Protein AF-M4C3Q4-F1 (afdb_monomer_lite)

Sequence (155 aa):
MSKTPAASTRSSSRTVRERQLVLIDDPRQYLKSVDAHELQVDDDWEERLNLQVKIMNVVGTVDLKTPLDLKVIALHARNAEYNPKRFSAVIMRLRDPKTTALIFGSGKKLNFPAKFTEFKVRNVMGTCDVRFPIRLEGLLNDHARFSSVRSCVAS

pLDDT: mean 73.35, std 21.19, range [35.56, 95.69]

InterPro domains:
  IPR000814 TATA-box binding protein [PF00352] (53-108)
  IPR000814 TATA-box binding protein [PR00686] (55-70)
  IPR000814 TATA-box binding protein [PR00686] (79-98)
  IPR000814 TATA-box binding protein [PR00686] (98-116)
  IPR000814 TATA-box binding protein [PTHR10126] (44-108)
  IPR012295 TBP domain superfamily [G3DSA:3.30.310.10] (38-114)
  IPR012295 TBP domain superfamily [G3DSA:3.30.310.10] (115-153)

Structure (mmCIF, N/CA/C/O backbone):
data_AF-M4C3Q4-F1
#
_entry.id   AF-M4C3Q4-F1
#
loop_
_atom_site.group_PDB
_atom_site.id
_atom_site.type_symbol
_atom_site.label_atom_id
_atom_site.label_alt_id
_atom_site.label_comp_id
_atom_site.label_asym_id
_atom_site.label_entity_id
_atom_site.label_seq_id
_atom_site.pdbx_PDB_ins_code
_atom_site.Cartn_x
_atom_site.Cartn_y
_atom_site.Cartn_z
_atom_site.occupancy
_atom_site.B_iso_or_equiv
_atom_site.auth_seq_id
_atom_site.auth_comp_id
_atom_site.auth_asym_id
_atom_site.auth_atom_id
_atom_site.pdbx_PDB_model_num
ATOM 1 N N . MET A 1 1 ? -17.139 2.005 -54.953 1.00 37.81 1 MET A N 1
ATOM 2 C CA . MET A 1 1 ? -15.783 1.419 -54.849 1.00 37.81 1 MET A CA 1
ATOM 3 C C . MET A 1 1 ? -14.787 2.570 -54.983 1.00 37.81 1 MET A C 1
ATOM 5 O O . MET A 1 1 ? -14.529 3.012 -56.085 1.00 37.81 1 MET A O 1
ATOM 9 N N . SER A 1 2 ? -14.582 3.357 -53.925 1.00 40.22 2 SER A N 1
ATOM 10 C CA . SER A 1 2 ? -13.561 3.194 -52.870 1.00 40.22 2 SER A CA 1
ATOM 11 C C . SER A 1 2 ? -12.132 3.485 -53.347 1.00 40.22 2 SER A C 1
ATOM 13 O O . SER A 1 2 ? -11.533 2.636 -54.005 1.00 40.22 2 SER A O 1
ATOM 15 N N . LYS A 1 3 ? -11.575 4.625 -52.916 1.00 35.56 3 LYS A N 1
ATOM 16 C CA . LYS A 1 3 ? -10.356 4.696 -52.084 1.00 35.56 3 LYS A CA 1
ATOM 17 C C . LYS A 1 3 ? -10.052 6.151 -51.691 1.00 35.56 3 LYS A C 1
ATOM 19 O O . LYS A 1 3 ? -9.754 6.991 -52.529 1.00 35.56 3 LYS A O 1
ATOM 24 N N . THR A 1 4 ? -10.158 6.410 -50.394 1.00 40.69 4 THR A N 1
ATOM 25 C CA . THR A 1 4 ? -9.640 7.573 -49.661 1.00 40.69 4 THR A CA 1
ATOM 26 C C . THR A 1 4 ? -8.105 7.509 -49.635 1.00 40.69 4 THR A C 1
ATOM 28 O O . THR A 1 4 ? -7.586 6.399 -49.475 1.00 40.69 4 THR A O 1
ATOM 31 N N . PRO A 1 5 ? -7.344 8.614 -49.750 1.00 38.78 5 PRO A N 1
ATOM 32 C CA . PRO A 1 5 ? -5.912 8.560 -49.497 1.00 38.78 5 PRO A CA 1
ATOM 33 C C . PRO A 1 5 ? -5.659 8.531 -47.985 1.00 38.78 5 PRO A C 1
ATOM 35 O O . PRO A 1 5 ? -6.266 9.277 -47.216 1.00 38.78 5 PRO A O 1
ATOM 38 N N . ALA A 1 6 ? -4.796 7.606 -47.574 1.00 36.75 6 ALA A N 1
ATOM 39 C CA . ALA A 1 6 ? -4.370 7.407 -46.199 1.00 36.75 6 ALA A CA 1
ATOM 40 C C . ALA A 1 6 ? -3.569 8.617 -45.693 1.00 36.75 6 ALA A C 1
ATOM 42 O O . ALA A 1 6 ? -2.706 9.142 -46.397 1.00 36.75 6 ALA A O 1
ATOM 43 N N . ALA A 1 7 ? -3.850 9.037 -44.461 1.00 37.28 7 ALA A N 1
ATOM 44 C CA . ALA A 1 7 ? -3.036 9.993 -43.728 1.00 37.28 7 ALA A CA 1
ATOM 45 C C . ALA A 1 7 ? -1.637 9.397 -43.500 1.00 37.28 7 ALA A C 1
ATOM 47 O O . ALA A 1 7 ? -1.513 8.336 -42.891 1.00 37.28 7 ALA A O 1
ATOM 48 N N . SER A 1 8 ? -0.590 10.062 -43.995 1.00 36.94 8 SER A N 1
ATOM 49 C CA . SER A 1 8 ? 0.788 9.710 -43.657 1.00 36.94 8 SER A CA 1
ATOM 50 C C . SER A 1 8 ? 1.077 10.187 -42.234 1.00 36.94 8 SER A C 1
ATOM 52 O O . SER A 1 8 ? 1.196 11.392 -41.992 1.00 36.94 8 SER A O 1
ATOM 54 N N . THR A 1 9 ? 1.174 9.258 -41.288 1.00 40.78 9 THR A N 1
ATOM 55 C CA . THR A 1 9 ? 1.712 9.530 -39.954 1.00 40.78 9 THR A CA 1
ATOM 56 C C . THR A 1 9 ? 3.147 10.024 -40.122 1.00 40.78 9 THR A C 1
ATOM 58 O O . THR A 1 9 ? 4.008 9.326 -40.652 1.00 40.78 9 THR A O 1
ATOM 61 N N . ARG A 1 10 ? 3.379 11.286 -39.767 1.00 41.62 10 ARG A N 1
ATOM 62 C CA . ARG A 1 10 ? 4.655 11.979 -39.938 1.00 41.62 10 ARG A CA 1
ATOM 63 C C . ARG A 1 10 ? 5.589 11.524 -38.808 1.00 41.62 10 ARG A C 1
ATOM 65 O O . ARG A 1 10 ? 5.543 12.108 -37.731 1.00 41.62 10 ARG A O 1
ATOM 72 N N . SER A 1 11 ? 6.372 10.462 -39.034 1.00 46.84 11 SER A N 1
ATOM 73 C CA . SER A 1 11 ? 7.506 10.109 -38.163 1.00 46.84 11 SER A CA 1
ATOM 74 C C . SER A 1 11 ? 8.436 11.320 -38.114 1.00 46.84 11 SER A C 1
ATOM 76 O O . SER A 1 11 ? 8.867 11.830 -39.152 1.00 46.84 11 SER A O 1
ATOM 78 N N . SER A 1 12 ? 8.615 11.890 -36.925 1.00 50.34 12 SER A N 1
ATOM 79 C CA . SER A 1 12 ? 9.221 13.209 -36.755 1.00 50.34 12 SER A CA 1
ATOM 80 C C . SER A 1 12 ? 10.738 13.119 -36.596 1.00 50.34 12 SER A C 1
ATOM 82 O O . SER A 1 12 ? 11.267 13.759 -35.697 1.00 50.34 12 SER A O 1
ATOM 84 N N . SER A 1 13 ? 11.410 12.386 -37.493 1.00 48.84 13 SER A N 1
ATOM 85 C CA . SER A 1 13 ? 12.853 12.112 -37.468 1.00 48.84 13 SER A CA 1
ATOM 86 C C . SER A 1 13 ? 13.689 13.355 -37.146 1.00 48.84 13 SER A C 1
ATOM 88 O O . SER A 1 13 ? 13.701 14.328 -37.913 1.00 48.84 13 SER A O 1
ATOM 90 N N . ARG A 1 14 ? 14.426 13.328 -36.035 1.00 52.81 14 ARG A N 1
ATOM 91 C CA . ARG A 1 14 ? 15.347 14.404 -35.650 1.00 52.81 14 ARG A CA 1
ATOM 92 C C . ARG A 1 14 ? 16.788 14.073 -36.043 1.00 52.81 14 ARG A C 1
ATOM 94 O O . ARG A 1 14 ? 17.410 13.170 -35.494 1.00 52.81 14 ARG A O 1
ATOM 101 N N . THR A 1 15 ? 17.367 14.870 -36.939 1.00 44.75 15 THR A N 1
ATOM 102 C CA . THR A 1 15 ? 18.782 14.751 -37.325 1.00 44.75 15 THR A CA 1
ATOM 103 C C . THR A 1 15 ? 19.681 15.293 -36.212 1.00 44.75 15 THR A C 1
ATOM 105 O O . THR A 1 15 ? 19.606 16.476 -35.862 1.00 44.75 15 THR A O 1
ATOM 108 N N . VAL A 1 16 ? 20.547 14.450 -35.650 1.00 48.94 16 VAL A N 1
ATOM 109 C CA . VAL A 1 16 ? 21.549 14.856 -34.653 1.00 48.94 16 VAL A CA 1
ATOM 110 C C . VAL A 1 16 ? 22.941 14.701 -35.257 1.00 48.94 16 VAL A C 1
ATOM 112 O O . VAL A 1 16 ? 23.260 13.686 -35.869 1.00 48.94 16 VAL A O 1
ATOM 115 N N . ARG A 1 17 ? 23.779 15.730 -35.098 1.00 42.81 17 ARG A N 1
ATOM 116 C CA . ARG A 1 17 ? 25.180 15.707 -35.532 1.00 42.81 17 ARG A CA 1
ATOM 117 C C . ARG A 1 17 ? 26.050 15.201 -34.386 1.00 42.81 17 ARG A C 1
ATOM 119 O O . ARG A 1 17 ? 26.294 15.949 -33.440 1.00 42.81 17 ARG A O 1
ATOM 126 N N . GLU A 1 18 ? 26.514 13.959 -34.462 1.00 43.97 18 GLU A N 1
ATOM 127 C CA . GLU A 1 18 ? 27.510 13.432 -33.527 1.00 43.97 18 GLU A CA 1
ATOM 128 C C . GLU A 1 18 ? 28.921 13.857 -33.966 1.00 43.97 18 GLU A C 1
ATOM 130 O O . GLU A 1 18 ? 29.259 13.821 -35.150 1.00 43.97 18 GLU A O 1
ATOM 135 N N . ARG A 1 19 ? 29.753 14.307 -33.019 1.00 45.09 19 ARG A N 1
ATOM 136 C CA . ARG A 1 19 ? 31.177 14.584 -33.259 1.00 45.09 19 ARG A CA 1
ATOM 137 C C . ARG A 1 19 ? 31.991 13.452 -32.651 1.00 45.09 19 ARG A C 1
ATOM 139 O O . ARG A 1 19 ? 32.119 13.385 -31.432 1.00 45.09 19 ARG A O 1
ATOM 146 N N . GLN A 1 20 ? 32.560 12.591 -33.486 1.00 40.91 20 GLN A N 1
ATOM 147 C CA . GLN A 1 20 ? 33.468 11.547 -33.022 1.00 40.91 20 GLN A CA 1
ATOM 148 C C . GLN A 1 20 ? 34.804 12.174 -32.588 1.00 40.91 20 GLN A C 1
ATOM 150 O O . GLN A 1 20 ? 35.462 12.861 -33.371 1.00 40.91 20 GLN A O 1
ATOM 155 N N . LEU A 1 21 ? 35.205 11.960 -31.331 1.00 40.22 21 LEU A N 1
ATOM 156 C CA . LEU A 1 21 ? 36.531 12.336 -30.836 1.00 40.22 21 LEU A CA 1
ATOM 157 C C . LEU A 1 21 ? 37.560 11.339 -31.380 1.00 40.22 21 LEU A C 1
ATOM 159 O O . LEU A 1 21 ? 37.547 10.165 -31.018 1.00 40.22 21 LEU A O 1
ATOM 163 N N . VAL A 1 22 ? 38.447 11.810 -32.254 1.00 44.69 22 VAL A N 1
ATOM 164 C CA . VAL A 1 22 ? 39.623 11.054 -32.697 1.00 44.69 22 VAL A CA 1
ATOM 165 C C . VAL A 1 22 ? 40.751 11.342 -31.708 1.00 44.69 22 VAL A C 1
ATOM 167 O O . VAL A 1 22 ? 41.015 12.507 -31.410 1.00 44.69 22 VAL A O 1
ATOM 170 N N . LEU A 1 23 ? 41.405 10.304 -31.180 1.00 44.81 23 LEU A N 1
ATOM 171 C CA . LEU A 1 23 ? 42.650 10.482 -30.432 1.00 44.81 23 LEU A CA 1
ATOM 172 C C . LEU A 1 23 ? 43.717 10.988 -31.410 1.00 44.81 23 LEU A C 1
ATOM 174 O O . LEU A 1 23 ? 44.054 10.312 -32.379 1.00 44.81 23 LEU A O 1
ATOM 178 N N . ILE A 1 24 ? 44.172 12.221 -31.193 1.00 48.62 24 ILE A N 1
ATOM 179 C CA . ILE A 1 24 ? 45.194 12.870 -32.012 1.00 48.62 24 ILE A CA 1
ATOM 180 C C . ILE A 1 24 ? 46.546 12.550 -31.377 1.00 48.62 24 ILE A C 1
ATOM 182 O O . ILE A 1 24 ? 46.882 13.118 -30.341 1.00 48.62 24 ILE A O 1
ATOM 186 N N . ASP A 1 25 ? 47.317 11.665 -32.006 1.00 48.34 25 ASP A N 1
ATOM 187 C CA . ASP A 1 25 ? 48.646 11.268 -31.517 1.00 48.34 25 ASP A CA 1
ATOM 188 C C . ASP A 1 25 ? 49.735 12.344 -31.735 1.00 48.34 25 ASP A C 1
ATOM 190 O O . ASP A 1 25 ? 50.868 12.156 -31.299 1.00 48.34 25 ASP A O 1
ATOM 194 N N . ASP A 1 26 ? 49.424 13.495 -32.356 1.00 52.09 26 ASP A N 1
ATOM 195 C CA . ASP A 1 26 ? 50.406 14.569 -32.575 1.00 52.09 26 ASP A CA 1
ATOM 196 C C . ASP A 1 26 ? 49.783 15.996 -32.602 1.00 52.09 26 ASP A C 1
ATOM 198 O O . ASP A 1 26 ? 48.979 16.314 -33.486 1.00 52.09 26 ASP A O 1
ATOM 202 N N . PRO A 1 27 ? 50.147 16.917 -31.681 1.00 45.84 27 PRO A N 1
ATOM 203 C CA . PRO A 1 27 ? 49.453 18.199 -31.469 1.00 45.84 27 PRO A CA 1
ATOM 204 C C . PRO A 1 27 ? 49.722 19.296 -32.522 1.00 45.84 27 PRO A C 1
ATOM 206 O O . PRO A 1 27 ? 49.360 20.454 -32.307 1.00 45.84 27 PRO A O 1
ATOM 209 N N . ARG A 1 28 ? 50.360 18.983 -33.660 1.00 43.88 28 ARG A N 1
ATOM 210 C CA . ARG A 1 28 ? 50.717 19.968 -34.709 1.00 43.88 28 ARG A CA 1
ATOM 211 C C . ARG A 1 28 ? 49.898 19.888 -36.001 1.00 43.88 28 ARG A C 1
ATOM 213 O O . ARG A 1 28 ? 50.103 20.721 -36.880 1.00 43.88 28 ARG A O 1
ATOM 220 N N . GLN A 1 29 ? 48.944 18.965 -36.127 1.00 46.22 29 GLN A N 1
ATOM 221 C CA . GLN A 1 29 ? 48.017 18.945 -37.266 1.00 46.22 29 GLN A CA 1
ATOM 222 C C . GLN A 1 29 ? 46.712 19.669 -36.916 1.00 46.22 29 GLN A C 1
ATOM 224 O O . GLN A 1 29 ? 45.770 19.096 -36.376 1.00 46.22 29 GLN A O 1
ATOM 229 N N . TYR A 1 30 ? 46.670 20.965 -37.225 1.00 43.03 30 TYR A N 1
ATOM 230 C CA . TYR A 1 30 ? 45.453 21.768 -37.148 1.00 43.03 30 TYR A CA 1
ATOM 231 C C . TYR A 1 30 ? 44.410 21.283 -38.170 1.00 43.03 30 TYR A C 1
ATOM 233 O O . TYR A 1 30 ? 44.686 21.233 -39.365 1.00 43.03 30 TYR A O 1
ATOM 241 N N . LEU A 1 31 ? 43.220 20.953 -37.654 1.00 42.28 31 LEU A N 1
ATOM 242 C CA . LEU A 1 31 ? 41.925 20.777 -38.326 1.00 42.28 31 LEU A CA 1
ATOM 243 C C . LEU A 1 31 ? 41.945 20.094 -39.709 1.00 42.28 31 LEU A C 1
ATOM 245 O O . LEU A 1 31 ? 41.939 20.755 -40.746 1.00 42.28 31 LEU A O 1
ATOM 249 N N . LYS A 1 32 ? 41.751 18.771 -39.734 1.00 40.16 32 LYS A N 1
ATOM 250 C CA . LYS A 1 32 ? 40.933 18.181 -40.803 1.00 40.16 32 LYS A CA 1
ATOM 251 C C . LYS A 1 32 ? 39.471 18.324 -40.392 1.00 40.16 32 LYS A C 1
ATOM 253 O O . LYS A 1 32 ? 39.088 17.865 -39.317 1.00 40.16 32 LYS A O 1
ATOM 258 N N . SER A 1 33 ? 38.671 18.995 -41.216 1.00 42.41 33 SER A N 1
ATOM 259 C CA . SER A 1 33 ? 37.216 18.962 -41.099 1.00 42.41 33 SER A CA 1
ATOM 260 C C . SER A 1 33 ? 36.775 17.506 -41.218 1.00 42.41 33 SER A C 1
ATOM 262 O O . SER A 1 33 ? 36.898 16.905 -42.281 1.00 42.41 33 SER A O 1
ATOM 264 N N . VAL A 1 34 ? 36.340 16.917 -40.109 1.00 49.16 34 VAL A N 1
ATOM 265 C CA . VAL A 1 34 ? 35.677 15.616 -40.133 1.00 49.16 34 VAL A CA 1
ATOM 266 C C . VAL A 1 34 ? 34.279 15.879 -40.674 1.00 49.16 34 VAL A C 1
ATOM 268 O O . VAL A 1 34 ? 33.522 16.637 -40.060 1.00 49.16 34 VAL A O 1
ATOM 271 N N . ASP A 1 35 ? 33.970 15.329 -41.846 1.00 44.59 35 ASP A N 1
ATOM 272 C CA . ASP A 1 35 ? 32.646 15.466 -42.442 1.00 44.59 35 ASP A CA 1
ATOM 273 C C . ASP A 1 35 ? 31.611 14.875 -41.482 1.00 44.59 35 ASP A C 1
ATOM 275 O O . ASP A 1 35 ? 31.713 13.729 -41.040 1.00 44.59 35 ASP A O 1
ATOM 279 N N . ALA A 1 36 ? 30.645 15.703 -41.083 1.00 45.28 36 ALA A N 1
ATOM 280 C CA . ALA A 1 36 ? 29.586 15.291 -40.179 1.00 45.28 36 ALA A CA 1
ATOM 281 C C . ALA A 1 36 ? 28.732 14.225 -40.876 1.00 45.28 36 ALA A C 1
ATOM 283 O O . ALA A 1 36 ? 28.015 14.537 -41.826 1.00 45.28 36 ALA A O 1
ATOM 284 N N . HIS A 1 37 ? 28.783 12.982 -40.401 1.00 47.84 37 HIS A N 1
ATOM 285 C CA . HIS A 1 37 ? 27.803 11.982 -40.804 1.00 47.84 37 HIS A CA 1
ATOM 286 C C . HIS A 1 37 ? 26.456 12.325 -40.159 1.00 47.84 37 HIS A C 1
ATOM 288 O O . HIS A 1 37 ? 26.334 12.407 -38.936 1.00 47.84 37 HIS A O 1
ATOM 294 N N . GLU A 1 38 ? 25.442 12.568 -40.989 1.00 39.81 38 GLU A N 1
ATOM 295 C CA . GLU A 1 38 ? 24.066 12.728 -40.527 1.00 39.81 38 GLU A CA 1
ATOM 296 C C . GLU A 1 38 ? 23.517 11.362 -40.115 1.00 39.81 38 GLU A C 1
ATOM 298 O O . GLU A 1 38 ? 23.221 10.512 -40.953 1.00 39.81 38 GLU A O 1
ATOM 303 N N . LEU A 1 39 ? 23.396 11.146 -38.806 1.00 47.97 39 LEU A N 1
ATOM 304 C CA . LEU A 1 39 ? 22.658 10.015 -38.263 1.00 47.97 39 LEU A CA 1
ATOM 305 C C . LEU A 1 39 ? 21.169 10.368 -38.278 1.00 47.97 39 LEU A C 1
ATOM 307 O O . LEU A 1 39 ? 20.727 11.314 -37.618 1.00 47.97 39 LEU A O 1
ATOM 311 N N . GLN A 1 40 ? 20.403 9.608 -39.058 1.00 44.66 40 GLN A N 1
ATOM 312 C CA . GLN A 1 40 ? 18.949 9.614 -38.979 1.00 44.66 40 GLN A CA 1
ATOM 313 C C . GLN A 1 40 ? 18.556 8.825 -37.731 1.00 44.66 40 GLN A C 1
ATOM 315 O O . GLN A 1 40 ? 18.708 7.605 -37.680 1.00 44.66 40 GLN A O 1
ATOM 320 N N . VAL A 1 41 ? 18.117 9.534 -36.693 1.00 52.44 41 VAL A N 1
ATOM 321 C CA . VAL A 1 41 ? 17.519 8.905 -35.520 1.00 52.44 41 VAL A CA 1
ATOM 322 C C . VAL A 1 41 ? 16.052 8.681 -35.864 1.00 52.44 41 VAL A C 1
ATOM 324 O O . VAL A 1 41 ? 15.269 9.629 -35.873 1.00 52.44 41 VAL A O 1
ATOM 327 N N . ASP A 1 42 ? 15.695 7.445 -36.208 1.00 55.19 42 ASP A N 1
ATOM 328 C CA . ASP A 1 42 ? 14.289 7.049 -36.248 1.00 55.19 42 ASP A CA 1
ATOM 329 C C . ASP A 1 42 ? 13.731 7.183 -34.823 1.00 55.19 42 ASP A C 1
ATOM 331 O O . ASP A 1 42 ? 14.198 6.514 -33.898 1.00 55.19 42 ASP A O 1
ATOM 335 N N 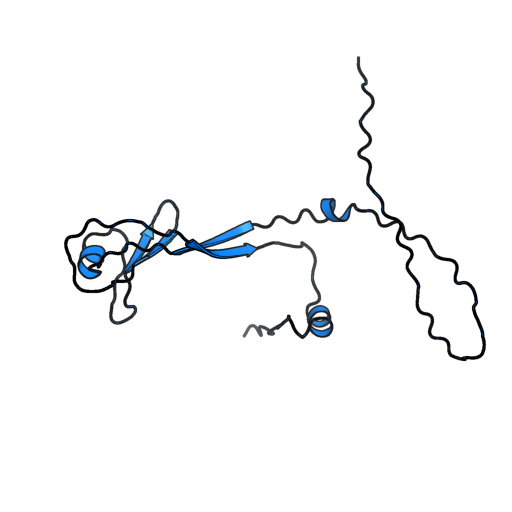. ASP A 1 43 ? 12.743 8.058 -34.640 1.00 51.06 43 ASP A N 1
ATOM 336 C CA . ASP A 1 43 ? 12.059 8.307 -33.361 1.00 51.06 43 ASP A CA 1
ATOM 337 C C . ASP A 1 43 ? 11.109 7.153 -32.952 1.00 51.06 43 ASP A C 1
ATOM 339 O O . ASP A 1 43 ? 10.368 7.253 -31.976 1.00 51.06 43 ASP A O 1
ATOM 343 N N . ASP A 1 44 ? 11.163 6.009 -33.643 1.00 53.72 44 ASP A N 1
ATOM 344 C CA . ASP A 1 44 ? 10.269 4.853 -33.465 1.00 53.72 44 ASP A CA 1
ATOM 345 C C . ASP A 1 44 ? 10.552 4.024 -32.192 1.00 53.72 44 ASP A C 1
ATOM 347 O O . ASP A 1 44 ? 9.978 2.947 -31.985 1.00 53.72 44 ASP A O 1
ATOM 351 N N . TRP A 1 45 ? 11.450 4.475 -31.313 1.00 53.91 45 TRP A N 1
ATOM 352 C CA . TRP A 1 45 ? 11.774 3.747 -30.080 1.00 53.91 45 TRP A CA 1
ATOM 353 C C . TRP A 1 45 ? 10.567 3.616 -29.140 1.00 53.91 45 TRP A C 1
ATOM 355 O O . TRP A 1 45 ? 10.462 2.608 -28.438 1.00 53.91 45 TRP A O 1
ATOM 365 N N . GLU A 1 46 ? 9.635 4.577 -29.170 1.00 48.91 46 GLU A N 1
ATOM 366 C CA . GLU A 1 46 ? 8.389 4.530 -28.391 1.00 48.91 46 GLU A CA 1
ATOM 367 C C . GLU A 1 46 ? 7.435 3.414 -28.861 1.00 48.91 46 GLU A C 1
ATOM 369 O O . GLU A 1 46 ? 6.769 2.796 -28.030 1.00 48.91 46 GLU A O 1
ATOM 374 N N . GLU A 1 47 ? 7.412 3.074 -30.157 1.00 53.59 47 GLU A N 1
ATOM 375 C CA . GLU A 1 47 ? 6.608 1.956 -30.683 1.00 53.59 47 GLU A CA 1
ATOM 376 C C . GLU A 1 47 ? 7.324 0.599 -30.560 1.00 53.59 47 GLU A C 1
ATOM 378 O O . GLU A 1 47 ? 6.683 -0.434 -30.338 1.00 53.59 47 GLU A O 1
ATOM 383 N N . ARG A 1 48 ? 8.662 0.576 -30.655 1.00 55.41 48 ARG A N 1
ATOM 384 C CA . ARG A 1 48 ? 9.464 -0.661 -30.563 1.00 55.41 48 ARG A CA 1
ATOM 385 C C . ARG A 1 48 ? 9.525 -1.243 -29.154 1.00 55.41 48 ARG A C 1
ATOM 387 O O . ARG A 1 48 ? 9.606 -2.462 -28.997 1.00 55.41 48 ARG A O 1
ATOM 394 N N . LEU A 1 49 ? 9.457 -0.400 -28.130 1.00 60.16 49 LEU A N 1
ATOM 395 C CA . LEU A 1 49 ? 9.439 -0.806 -26.730 1.00 60.16 49 LEU A CA 1
ATOM 396 C C . LEU A 1 49 ? 8.041 -0.573 -26.166 1.00 60.16 49 LEU A C 1
ATOM 398 O O . LEU A 1 49 ? 7.853 0.278 -25.305 1.00 60.16 49 LEU A O 1
ATOM 402 N N . ASN A 1 50 ? 7.051 -1.336 -26.641 1.00 67.25 50 ASN A N 1
ATOM 403 C CA . ASN A 1 50 ? 5.719 -1.387 -26.031 1.00 67.25 50 ASN A CA 1
ATOM 404 C C . ASN A 1 50 ? 5.822 -1.951 -24.594 1.00 67.25 50 ASN A C 1
ATOM 406 O O . ASN A 1 50 ? 5.598 -3.145 -24.339 1.00 67.25 50 ASN A O 1
ATOM 410 N N . LEU A 1 51 ? 6.272 -1.093 -23.678 1.00 77.81 51 LEU A N 1
ATOM 411 C CA . LEU A 1 51 ? 6.649 -1.386 -22.309 1.00 77.81 51 LEU A CA 1
ATOM 412 C C . LEU A 1 51 ? 5.448 -1.098 -21.416 1.00 77.81 51 LEU A C 1
ATOM 414 O O . LEU A 1 51 ? 5.124 0.045 -21.099 1.00 77.81 51 LEU A O 1
ATOM 418 N N . GLN A 1 52 ? 4.765 -2.158 -21.004 1.00 83.75 52 GLN A N 1
ATOM 419 C CA . GLN A 1 52 ? 3.593 -2.027 -20.156 1.00 83.75 52 GLN A CA 1
ATOM 420 C C . GLN A 1 52 ? 4.002 -2.056 -18.681 1.00 83.75 52 GLN A C 1
ATOM 422 O O . GLN A 1 52 ? 4.355 -3.110 -18.147 1.00 83.75 52 GLN A O 1
ATOM 427 N N . VAL A 1 53 ? 3.910 -0.912 -18.002 1.00 89.56 53 VAL A N 1
ATOM 428 C CA . VAL A 1 53 ? 4.050 -0.851 -16.542 1.00 89.56 53 VAL A CA 1
ATOM 429 C C . VAL A 1 53 ? 2.767 -1.371 -15.896 1.00 89.56 53 VAL A C 1
ATOM 431 O O . VAL A 1 53 ? 1.674 -0.866 -16.154 1.00 89.56 53 VAL A O 1
ATOM 434 N N . LYS A 1 54 ? 2.892 -2.382 -15.035 1.00 92.06 54 LYS A N 1
ATOM 435 C CA . LYS A 1 54 ? 1.788 -2.947 -14.253 1.00 92.06 54 LYS A CA 1
ATOM 436 C C . LYS A 1 54 ? 1.907 -2.500 -12.804 1.00 92.06 54 LYS A C 1
ATOM 438 O O . LYS A 1 54 ? 2.932 -2.720 -12.163 1.00 92.06 54 LYS A O 1
ATOM 443 N N . ILE A 1 55 ? 0.847 -1.891 -12.275 1.00 93.62 55 ILE A N 1
ATOM 444 C CA . ILE A 1 55 ? 0.760 -1.582 -10.845 1.00 93.62 55 ILE A CA 1
ATOM 445 C C . ILE A 1 55 ? 0.489 -2.890 -10.102 1.00 93.62 55 ILE A C 1
ATOM 447 O O . ILE A 1 55 ? -0.533 -3.536 -10.318 1.00 93.62 55 ILE A O 1
ATOM 451 N N . MET A 1 56 ? 1.413 -3.271 -9.227 1.00 93.81 56 MET A N 1
ATOM 452 C CA . MET A 1 56 ? 1.351 -4.519 -8.468 1.00 93.81 56 MET A CA 1
ATOM 453 C C . MET A 1 56 ? 0.725 -4.327 -7.095 1.00 93.81 56 MET A C 1
ATOM 455 O O . MET A 1 56 ? 0.028 -5.207 -6.597 1.00 93.81 56 MET A O 1
ATOM 459 N N . ASN A 1 57 ? 1.004 -3.192 -6.453 1.00 93.25 57 ASN A N 1
ATOM 460 C CA . ASN A 1 57 ? 0.516 -2.919 -5.112 1.00 93.25 57 ASN A CA 1
ATOM 461 C C . ASN A 1 57 ? 0.449 -1.415 -4.843 1.00 93.25 57 ASN A C 1
ATOM 463 O O . ASN A 1 57 ? 1.277 -0.645 -5.333 1.00 93.25 57 ASN A O 1
ATOM 467 N N . VAL A 1 58 ? -0.503 -1.022 -4.003 1.00 93.88 58 VAL A N 1
ATOM 468 C CA . VAL A 1 58 ? -0.648 0.335 -3.487 1.00 93.88 58 VAL A CA 1
ATOM 469 C C . VAL A 1 58 ? -0.750 0.257 -1.972 1.00 93.88 58 VAL A C 1
ATOM 471 O O . VAL A 1 58 ? -1.595 -0.445 -1.422 1.00 93.88 58 VAL A O 1
ATOM 474 N N . VAL A 1 59 ? 0.105 1.009 -1.286 1.00 94.31 59 VAL A N 1
ATOM 475 C CA . VAL A 1 59 ? 0.076 1.137 0.171 1.00 94.31 59 VAL A CA 1
ATOM 476 C C . VAL A 1 59 ? -0.532 2.487 0.514 1.00 94.31 59 VAL A C 1
ATOM 478 O O . VAL A 1 59 ? 0.012 3.525 0.140 1.00 94.31 59 VAL A O 1
ATOM 481 N N . GLY A 1 60 ? -1.652 2.477 1.235 1.00 94.50 60 GLY A N 1
ATOM 482 C CA . GLY A 1 60 ? -2.342 3.674 1.712 1.00 94.50 60 GLY A CA 1
ATOM 483 C C . GLY A 1 60 ? -2.420 3.726 3.235 1.00 94.50 60 GLY A C 1
ATOM 484 O O . GLY A 1 60 ? -2.409 2.696 3.906 1.00 94.50 60 GLY A O 1
ATOM 485 N N . THR A 1 61 ? -2.510 4.935 3.783 1.00 92.44 61 THR A N 1
ATOM 486 C CA . THR A 1 61 ? -2.784 5.184 5.206 1.00 92.44 61 THR A CA 1
ATOM 487 C C . THR A 1 61 ? -4.027 6.046 5.356 1.00 92.44 61 THR A C 1
ATOM 489 O O . THR A 1 61 ? -4.242 6.939 4.539 1.00 92.44 61 THR A O 1
ATOM 492 N N . VAL A 1 62 ? -4.805 5.800 6.407 1.00 92.12 62 VAL A N 1
ATOM 493 C CA . VAL A 1 62 ? -5.984 6.589 6.790 1.00 92.12 62 VAL A CA 1
ATOM 494 C C . VAL A 1 62 ? -5.903 6.871 8.280 1.00 92.12 62 VAL A C 1
ATOM 496 O O . VAL A 1 62 ? -5.523 5.978 9.040 1.00 92.12 62 VAL A O 1
ATOM 499 N N . ASP A 1 63 ? -6.281 8.078 8.690 1.00 88.81 63 ASP A N 1
ATOM 500 C CA . ASP A 1 63 ? -6.421 8.431 10.098 1.00 88.81 63 ASP A CA 1
ATOM 501 C C . ASP A 1 63 ? -7.904 8.551 10.476 1.00 88.81 63 ASP A C 1
ATOM 503 O O . ASP A 1 63 ? -8.685 9.275 9.851 1.00 88.81 63 ASP A O 1
ATOM 507 N N . LEU A 1 64 ? -8.287 7.813 11.516 1.00 85.50 64 LEU A N 1
ATOM 508 C CA . LEU A 1 64 ? -9.649 7.771 12.044 1.00 85.50 64 LEU A CA 1
ATOM 509 C C . LEU A 1 64 ? -9.902 8.825 13.130 1.00 85.50 64 LEU A C 1
ATOM 511 O O . LEU A 1 64 ? -11.038 8.943 13.599 1.00 85.50 64 LEU A O 1
ATOM 515 N N . LYS A 1 65 ? -8.850 9.541 13.567 1.00 85.00 65 LYS A N 1
ATOM 516 C CA . LYS A 1 65 ? -8.847 10.577 14.619 1.00 85.00 65 LYS A CA 1
ATOM 517 C C . LYS A 1 65 ? -9.591 10.163 15.897 1.00 85.00 65 LYS A C 1
ATOM 519 O O . LYS A 1 65 ? -10.096 11.005 16.631 1.00 85.00 65 LYS A O 1
ATOM 524 N N . THR A 1 66 ? -9.678 8.859 16.163 1.00 84.06 66 THR A N 1
ATOM 525 C CA . THR A 1 66 ? -10.447 8.287 17.273 1.00 84.06 66 THR A CA 1
ATOM 526 C C . THR A 1 66 ? -9.713 7.102 17.906 1.00 84.06 66 THR A C 1
ATOM 528 O O . THR A 1 66 ? -9.052 6.340 17.194 1.00 84.06 66 THR A O 1
ATOM 531 N N . PRO A 1 67 ? -9.792 6.936 19.242 1.00 85.06 67 PRO A N 1
ATOM 532 C CA . PRO A 1 67 ? -9.198 5.805 19.943 1.00 85.06 67 PRO A CA 1
ATOM 533 C C . PRO A 1 67 ? -9.927 4.492 19.664 1.00 85.06 67 PRO A C 1
ATOM 535 O O . PRO A 1 67 ? -11.138 4.381 19.854 1.00 85.06 67 PRO A O 1
ATOM 538 N N . LEU A 1 68 ? -9.162 3.480 19.249 1.00 87.00 68 LEU A N 1
ATOM 539 C CA . LEU A 1 68 ? -9.672 2.158 18.884 1.00 87.00 68 LEU A CA 1
ATOM 540 C C . LEU A 1 68 ? -9.247 1.086 19.885 1.00 87.00 68 LEU A C 1
ATOM 542 O O . LEU A 1 68 ? -8.059 0.908 20.160 1.00 87.00 68 LEU A O 1
ATOM 546 N N . ASP A 1 69 ? -10.226 0.310 20.352 1.00 88.88 69 ASP A N 1
ATOM 547 C CA . ASP A 1 69 ? -9.975 -0.907 21.119 1.00 88.88 69 ASP A CA 1
ATOM 548 C C . ASP A 1 69 ? -9.767 -2.098 20.177 1.00 88.88 69 ASP A C 1
ATOM 550 O O . ASP A 1 69 ? -10.712 -2.670 19.624 1.00 88.88 69 ASP A O 1
ATOM 554 N N . LEU A 1 70 ? -8.501 -2.485 20.024 1.00 90.88 70 LEU A N 1
ATOM 555 C CA . LEU A 1 70 ? -8.086 -3.588 19.163 1.00 90.88 70 LEU A CA 1
ATOM 556 C C . LEU A 1 70 ? -8.687 -4.938 19.572 1.00 90.88 70 LEU A C 1
ATOM 558 O O . LEU A 1 70 ? -8.944 -5.763 18.699 1.00 90.88 70 LEU A O 1
ATOM 562 N N . LYS A 1 71 ? -8.948 -5.173 20.867 1.00 90.00 71 LYS A N 1
ATOM 563 C CA . LYS A 1 71 ? -9.530 -6.442 21.335 1.00 90.00 71 LYS A CA 1
ATOM 564 C C . LYS A 1 71 ? -10.969 -6.583 20.862 1.00 90.00 71 LYS A C 1
ATOM 566 O O . LYS A 1 71 ? -11.353 -7.636 20.362 1.00 90.00 71 LYS A O 1
ATOM 571 N N . VAL A 1 72 ? -11.747 -5.509 20.993 1.00 89.12 72 VAL A N 1
ATOM 572 C CA . VAL A 1 72 ? -13.144 -5.477 20.547 1.00 89.12 72 VAL A CA 1
ATOM 573 C C . VAL A 1 72 ? -13.214 -5.649 19.035 1.00 89.12 72 VAL A C 1
ATOM 575 O O . VAL A 1 72 ? -14.024 -6.439 18.558 1.00 89.12 72 VAL A O 1
ATOM 578 N N . ILE A 1 73 ? -12.348 -4.961 18.287 1.00 89.75 73 ILE A N 1
ATOM 579 C CA . ILE A 1 73 ? -12.291 -5.088 16.827 1.00 89.75 73 ILE A CA 1
ATOM 580 C C . ILE A 1 73 ? -11.947 -6.523 16.432 1.00 89.75 73 ILE A C 1
ATOM 582 O O . ILE A 1 73 ? -12.656 -7.101 15.618 1.00 89.75 73 ILE A O 1
ATOM 586 N N . ALA A 1 74 ? -10.916 -7.121 17.030 1.00 91.62 74 ALA A N 1
ATOM 587 C CA . ALA A 1 74 ? -10.514 -8.491 16.724 1.00 91.62 74 ALA A CA 1
ATOM 588 C C . ALA A 1 74 ? -11.611 -9.524 17.035 1.00 91.62 74 ALA A C 1
ATOM 590 O O . ALA A 1 74 ? -11.757 -10.487 16.293 1.00 91.62 74 ALA A O 1
ATOM 591 N N . LEU A 1 75 ? -12.391 -9.315 18.102 1.00 91.81 75 LEU A N 1
ATOM 592 C CA . LEU A 1 75 ? -13.473 -10.221 18.492 1.00 91.81 75 LEU A CA 1
ATOM 593 C C . LEU A 1 75 ? -14.667 -10.176 17.524 1.00 91.81 75 LEU A C 1
ATOM 595 O O . LEU A 1 75 ? -15.290 -11.202 17.272 1.00 91.81 75 LEU A O 1
ATOM 599 N N . HIS A 1 76 ? -15.000 -8.994 17.000 1.00 90.38 76 HIS A N 1
ATOM 600 C CA . HIS A 1 76 ? -16.190 -8.802 16.159 1.00 90.38 76 HIS A CA 1
ATOM 601 C C . HIS A 1 76 ? -15.887 -8.853 14.658 1.00 90.38 76 HIS A C 1
ATOM 603 O O . HIS A 1 76 ? -16.785 -9.094 13.848 1.00 90.38 76 HIS A O 1
ATOM 609 N N . ALA A 1 77 ? -14.644 -8.595 14.256 1.00 90.44 77 ALA A N 1
ATOM 610 C CA . ALA A 1 77 ? -14.269 -8.574 12.855 1.00 90.44 77 ALA A CA 1
ATOM 611 C C . ALA A 1 77 ? -14.028 -9.984 12.309 1.00 90.44 77 ALA A C 1
ATOM 613 O O . ALA A 1 77 ? -13.305 -10.798 12.879 1.00 90.44 77 ALA A O 1
ATOM 614 N N . ARG A 1 78 ? -14.590 -10.250 11.129 1.00 87.44 78 ARG A N 1
ATOM 615 C CA . ARG A 1 78 ? -14.317 -11.478 10.374 1.00 87.44 78 ARG A CA 1
ATOM 616 C C . ARG A 1 78 ? -12.926 -11.394 9.748 1.00 87.44 78 ARG A C 1
ATOM 618 O O . ARG A 1 78 ? -12.552 -10.339 9.245 1.00 87.44 78 ARG A O 1
ATOM 625 N N . ASN A 1 79 ? -12.200 -12.512 9.716 1.00 92.44 79 ASN A N 1
ATOM 626 C CA . ASN A 1 79 ? -10.849 -12.595 9.143 1.00 92.44 79 ASN A CA 1
ATOM 627 C C . ASN A 1 79 ? -9.872 -11.563 9.744 1.00 92.44 79 ASN A C 1
ATOM 629 O O . ASN A 1 79 ? -9.101 -10.929 9.015 1.00 92.44 79 ASN A O 1
ATOM 633 N N . ALA A 1 80 ? -9.945 -11.377 11.065 1.00 94.50 80 ALA A N 1
ATOM 634 C CA . ALA A 1 80 ? -9.033 -10.541 11.829 1.00 94.50 80 ALA A CA 1
ATOM 635 C C . ALA A 1 80 ? -8.090 -11.408 12.675 1.00 94.50 80 ALA A C 1
ATOM 637 O O . ALA A 1 80 ? -8.524 -12.294 13.407 1.00 94.50 80 ALA A O 1
ATOM 638 N N . GLU A 1 81 ? -6.795 -11.133 12.584 1.00 94.94 81 GLU A N 1
ATOM 639 C CA . GLU A 1 81 ? -5.750 -11.759 13.388 1.00 94.94 81 GLU A CA 1
ATOM 640 C C . GLU A 1 81 ? -5.210 -10.716 14.378 1.00 94.94 81 GLU A C 1
ATOM 642 O O . GLU A 1 81 ? -4.829 -9.608 13.986 1.00 94.94 81 GLU A O 1
ATOM 647 N N . TYR A 1 82 ? -5.164 -11.055 15.670 1.00 95.00 82 TYR A N 1
ATOM 648 C CA . TYR A 1 82 ? -4.637 -10.170 16.709 1.00 95.00 82 TYR A CA 1
ATOM 649 C C . TYR A 1 82 ? -3.809 -10.947 17.732 1.00 95.00 82 TYR A C 1
ATOM 651 O O . TYR A 1 82 ? -4.320 -11.812 18.440 1.00 95.00 82 TYR A O 1
ATOM 659 N N . ASN A 1 83 ? -2.519 -10.616 17.826 1.00 93.62 83 ASN A N 1
ATOM 660 C CA . ASN A 1 83 ? -1.619 -11.145 18.847 1.00 93.62 83 ASN A CA 1
ATOM 661 C C . ASN A 1 83 ? -0.695 -10.022 19.354 1.00 93.62 83 ASN A C 1
ATOM 663 O O . ASN A 1 83 ? 0.363 -9.801 18.758 1.00 93.62 83 ASN A O 1
ATOM 667 N N . PRO A 1 84 ? -1.041 -9.347 20.467 1.00 90.69 84 PRO A N 1
ATOM 668 C CA . PRO A 1 84 ? -0.295 -8.187 20.955 1.00 90.69 84 PRO A CA 1
ATOM 669 C C . PRO A 1 84 ? 1.139 -8.504 21.397 1.00 90.69 84 PRO A C 1
ATOM 671 O O . PRO A 1 84 ? 1.953 -7.590 21.457 1.00 90.69 84 PRO A O 1
ATOM 674 N N . LYS A 1 85 ? 1.476 -9.774 21.680 1.00 93.38 85 LYS A N 1
ATOM 675 C CA . LYS A 1 85 ? 2.860 -10.181 21.982 1.00 93.38 85 LYS A CA 1
ATOM 676 C C . LYS A 1 85 ? 3.740 -10.218 20.731 1.00 93.38 85 LYS A C 1
ATOM 678 O O . LYS A 1 85 ? 4.943 -10.018 20.832 1.00 93.38 85 LYS A O 1
ATOM 683 N N . ARG A 1 86 ? 3.146 -10.498 19.566 1.00 93.81 86 ARG A N 1
ATOM 684 C CA . ARG A 1 86 ? 3.845 -10.557 18.275 1.00 93.81 86 ARG A CA 1
ATOM 685 C C . ARG A 1 86 ? 3.825 -9.209 17.564 1.00 93.81 86 ARG A C 1
ATOM 687 O O . ARG A 1 86 ? 4.830 -8.809 16.989 1.00 93.81 86 ARG A O 1
ATOM 694 N N . PHE A 1 87 ? 2.668 -8.553 17.541 1.00 92.19 87 PHE A N 1
ATOM 695 C CA . PHE A 1 87 ? 2.471 -7.301 16.823 1.00 92.19 87 PHE A CA 1
ATOM 696 C C . PHE A 1 87 ? 1.284 -6.527 17.410 1.00 92.19 87 PHE A C 1
ATOM 698 O O . PHE A 1 87 ? 0.179 -7.058 17.518 1.00 92.19 87 PHE A O 1
ATOM 705 N N . SER A 1 88 ? 1.498 -5.266 17.785 1.00 90.62 88 SER A N 1
ATOM 706 C CA . SER A 1 88 ? 0.516 -4.393 18.450 1.00 90.62 88 SER A CA 1
ATOM 707 C C . SER A 1 88 ? -0.505 -3.767 17.484 1.00 90.62 88 SER A C 1
ATOM 709 O O . SER A 1 88 ? -0.890 -2.606 17.622 1.00 90.62 88 SER A O 1
ATOM 711 N N . ALA A 1 89 ? -0.960 -4.540 16.500 1.00 93.19 89 ALA A N 1
ATOM 712 C CA . ALA A 1 89 ? -1.962 -4.133 15.524 1.00 93.19 89 ALA A CA 1
ATOM 713 C C . ALA A 1 89 ? -2.866 -5.312 15.159 1.00 93.19 89 ALA A C 1
ATOM 715 O O . ALA A 1 89 ? -2.457 -6.474 15.235 1.00 93.19 89 ALA A O 1
ATOM 716 N N . VAL A 1 90 ? -4.089 -5.010 14.734 1.00 94.62 90 VAL A N 1
ATOM 717 C CA . VAL A 1 90 ? -4.999 -6.005 14.158 1.00 94.62 90 VAL A CA 1
ATOM 718 C C . VAL A 1 90 ? -4.717 -6.106 12.665 1.00 94.62 90 VAL A C 1
ATOM 720 O O . VAL A 1 90 ? -4.716 -5.095 11.960 1.00 94.62 90 VAL A O 1
ATOM 723 N N . ILE A 1 91 ? -4.494 -7.326 12.186 1.00 95.69 91 ILE A N 1
ATOM 724 C CA . ILE A 1 91 ? -4.358 -7.631 10.762 1.00 95.69 91 ILE A CA 1
ATOM 725 C C . ILE A 1 91 ? -5.731 -8.071 10.269 1.00 95.69 91 ILE A C 1
ATOM 727 O O . ILE A 1 91 ? -6.237 -9.103 10.696 1.00 95.69 91 ILE A O 1
ATOM 731 N N . MET A 1 92 ? -6.340 -7.300 9.377 1.00 94.81 92 MET A N 1
ATOM 732 C CA . MET A 1 92 ? -7.653 -7.605 8.811 1.00 94.81 92 MET A CA 1
ATOM 733 C C . MET A 1 92 ? -7.530 -7.898 7.320 1.00 94.81 92 MET A C 1
ATOM 735 O O . MET A 1 92 ? -6.933 -7.116 6.582 1.00 94.81 92 MET A O 1
ATOM 739 N N . ARG A 1 93 ? -8.113 -9.008 6.859 1.00 94.88 93 ARG A N 1
ATOM 740 C CA . ARG A 1 93 ? -8.082 -9.408 5.444 1.00 94.88 93 ARG A CA 1
ATOM 741 C C . ARG A 1 93 ? -9.455 -9.254 4.801 1.00 94.88 93 ARG A C 1
ATOM 743 O O . ARG A 1 93 ? -10.407 -9.951 5.161 1.00 94.88 93 ARG A O 1
ATOM 750 N N . LEU A 1 94 ? -9.539 -8.363 3.819 1.00 92.56 94 LEU A N 1
ATOM 751 C CA . LEU A 1 94 ? -10.713 -8.173 2.979 1.00 92.56 94 LEU A CA 1
ATOM 752 C C . LEU A 1 94 ? -10.648 -9.133 1.786 1.00 92.56 94 LEU A C 1
ATOM 754 O O . LEU A 1 94 ? -9.574 -9.424 1.258 1.00 92.56 94 LEU A O 1
ATOM 758 N N . ARG A 1 95 ? -11.811 -9.659 1.392 1.00 91.88 95 ARG A N 1
ATOM 759 C CA . ARG A 1 95 ? -11.929 -10.579 0.250 1.00 91.88 95 ARG A CA 1
ATOM 760 C C . ARG A 1 95 ? -12.051 -9.831 -1.072 1.00 91.88 95 ARG A C 1
ATOM 762 O O . ARG A 1 95 ? -11.405 -10.228 -2.034 1.00 91.88 95 ARG A O 1
ATOM 769 N N . ASP A 1 96 ? -12.848 -8.768 -1.085 1.00 89.38 96 ASP A N 1
ATOM 770 C CA . ASP A 1 96 ? -13.076 -7.932 -2.256 1.00 89.38 96 ASP A CA 1
ATOM 771 C C . ASP A 1 96 ? -13.116 -6.448 -1.842 1.00 89.38 96 ASP A C 1
ATOM 773 O O . ASP A 1 96 ? -13.997 -6.069 -1.063 1.00 89.38 96 ASP A O 1
ATOM 777 N N . PRO A 1 97 ? -12.138 -5.623 -2.262 1.00 90.44 97 PRO A N 1
ATOM 778 C CA . PRO A 1 97 ? -10.897 -6.011 -2.940 1.00 90.44 97 PRO A CA 1
ATOM 779 C C . PRO A 1 97 ? -10.006 -6.887 -2.041 1.00 90.44 97 PRO A C 1
ATOM 781 O O . PRO A 1 97 ? -10.076 -6.813 -0.809 1.00 90.44 97 PRO A O 1
ATOM 784 N N . LYS A 1 98 ? -9.149 -7.720 -2.650 1.00 91.81 98 LYS A N 1
ATOM 785 C CA . LYS A 1 98 ? -8.196 -8.581 -1.927 1.00 91.81 98 LYS A CA 1
ATOM 786 C C . LYS A 1 98 ? -7.094 -7.735 -1.278 1.00 91.81 98 LYS A C 1
ATOM 788 O O . LYS A 1 98 ? -5.999 -7.597 -1.814 1.00 91.81 98 LYS A O 1
ATOM 793 N N . THR A 1 99 ? -7.393 -7.192 -0.102 1.00 94.06 99 THR A N 1
ATOM 794 C CA . THR A 1 99 ? -6.561 -6.204 0.596 1.00 94.06 99 THR A CA 1
ATOM 795 C C . THR A 1 99 ? -6.335 -6.619 2.045 1.00 94.06 99 THR A C 1
ATOM 797 O O . THR A 1 99 ? -7.198 -7.219 2.684 1.00 94.06 99 THR A O 1
ATOM 800 N N . THR A 1 100 ? -5.163 -6.289 2.586 1.00 95.00 100 THR A N 1
ATOM 801 C CA . THR A 1 100 ? -4.867 -6.445 4.016 1.00 95.00 100 THR A CA 1
ATOM 802 C C . 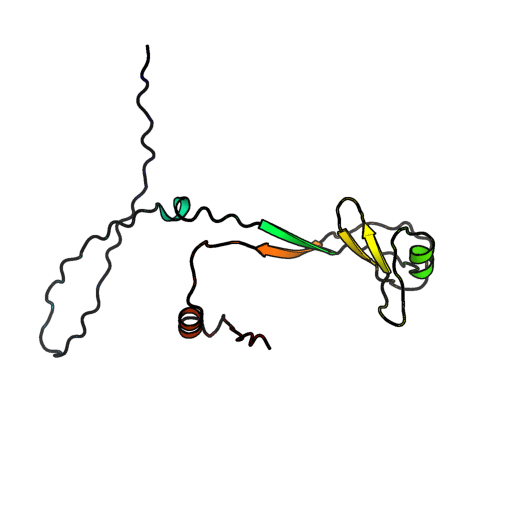THR A 1 100 ? -4.771 -5.069 4.660 1.00 95.00 100 THR A C 1
ATOM 804 O O . THR A 1 100 ? -3.969 -4.243 4.232 1.00 95.00 100 THR A O 1
ATOM 807 N N . ALA A 1 101 ? -5.583 -4.824 5.683 1.00 93.12 101 ALA A N 1
ATOM 808 C CA . ALA A 1 101 ? -5.540 -3.617 6.493 1.00 93.12 101 ALA A CA 1
ATOM 809 C C . ALA A 1 101 ? -4.807 -3.895 7.810 1.00 93.12 101 ALA A C 1
ATOM 811 O O . ALA A 1 101 ? -5.013 -4.931 8.444 1.00 93.12 101 ALA A O 1
ATOM 812 N N . LEU A 1 102 ? -3.965 -2.950 8.223 1.00 94.00 102 LEU A N 1
ATOM 813 C CA . LEU A 1 102 ? -3.319 -2.947 9.532 1.00 94.00 102 LEU A CA 1
ATOM 814 C C . LEU A 1 102 ? -3.964 -1.853 10.375 1.00 94.00 102 LEU A C 1
ATOM 816 O O . LEU A 1 102 ? -3.903 -0.678 10.016 1.00 94.00 102 LEU A O 1
ATOM 820 N N . ILE A 1 103 ? -4.596 -2.241 11.478 1.00 92.31 103 ILE A N 1
ATOM 821 C CA . ILE A 1 103 ? -5.304 -1.320 12.366 1.00 92.31 103 ILE A CA 1
ATOM 822 C C . ILE A 1 103 ? -4.498 -1.182 13.650 1.00 92.31 103 ILE A C 1
ATOM 824 O O . ILE A 1 103 ? -4.328 -2.147 14.398 1.00 92.31 103 ILE A O 1
ATOM 828 N N . PHE A 1 104 ? -4.019 0.030 13.904 1.00 91.12 104 PHE A N 1
ATOM 829 C CA . PHE A 1 104 ? -3.270 0.369 15.106 1.00 91.12 104 PHE A CA 1
ATOM 830 C C . PHE A 1 104 ? -4.200 1.000 16.139 1.00 91.12 104 PHE A C 1
ATOM 832 O O . PHE A 1 104 ? -5.078 1.796 15.806 1.00 91.12 104 PHE A O 1
ATOM 839 N N . GLY A 1 105 ? -4.023 0.616 17.400 1.00 86.38 105 GLY A N 1
ATOM 840 C CA . GLY A 1 105 ? -4.778 1.179 18.512 1.00 86.38 105 GLY A CA 1
ATOM 841 C C . GLY A 1 105 ? -4.097 2.449 18.998 1.00 86.38 105 GLY A C 1
ATOM 842 O O . GLY A 1 105 ? -2.887 2.452 19.204 1.00 86.38 105 GLY A O 1
ATOM 843 N N . SER A 1 106 ? -4.862 3.515 19.206 1.00 74.31 106 SER A N 1
ATOM 844 C CA . SER A 1 106 ? -4.356 4.790 19.735 1.00 74.31 106 SER A CA 1
ATOM 845 C C . SER A 1 106 ? -4.620 4.990 21.236 1.00 74.31 106 SER A C 1
ATOM 847 O O . SER A 1 106 ? -4.254 6.028 21.777 1.00 74.31 106 SER A O 1
ATOM 849 N N . GLY A 1 107 ? -5.200 4.006 21.941 1.00 67.06 107 GLY A N 1
ATOM 850 C CA . GLY A 1 107 ? -5.381 4.045 23.401 1.00 67.06 107 GLY A CA 1
ATOM 851 C C . GLY A 1 107 ? -6.764 3.589 23.881 1.00 67.06 107 GLY A C 1
ATOM 852 O O . GLY A 1 107 ? -7.476 2.883 23.170 1.00 67.06 107 GLY A O 1
ATOM 853 N N . LYS A 1 108 ? -7.139 3.963 25.117 1.00 58.03 108 LYS A N 1
ATOM 854 C CA . LYS A 1 108 ? -8.428 3.584 25.729 1.00 58.03 108 LYS A CA 1
ATOM 855 C C . LYS A 1 108 ? -9.604 4.223 24.980 1.00 58.03 108 LYS A C 1
ATOM 857 O O . LYS A 1 108 ? -9.580 5.407 24.659 1.00 58.03 108 LYS A O 1
ATOM 862 N N . LYS A 1 109 ? -10.635 3.412 24.738 1.00 57.38 109 LYS A N 1
ATOM 863 C CA . LYS A 1 109 ? -11.857 3.756 24.004 1.00 57.38 109 LYS A CA 1
ATOM 864 C C . LYS A 1 109 ? -12.563 4.968 24.631 1.00 57.38 109 LYS A C 1
ATOM 866 O O . LYS A 1 109 ? -12.891 4.941 25.814 1.00 57.38 109 LYS A O 1
ATOM 871 N N . LEU A 1 110 ? -12.849 5.982 23.818 1.00 57.31 110 LEU A N 1
ATOM 872 C CA . LEU A 1 110 ? -13.843 7.017 24.103 1.00 57.31 110 LEU A CA 1
ATOM 873 C C . LEU A 1 110 ? -14.941 6.878 23.044 1.00 57.31 110 LEU A C 1
ATOM 875 O O . LEU A 1 110 ? -14.639 6.625 21.878 1.00 57.31 110 LEU A O 1
ATOM 879 N N . ASN A 1 111 ? -16.206 6.973 23.452 1.00 59.97 111 ASN A N 1
ATOM 880 C CA . ASN A 1 111 ? -17.375 6.747 22.594 1.00 59.97 111 ASN A CA 1
ATOM 881 C C . ASN A 1 111 ? -17.605 7.914 21.614 1.00 59.97 111 ASN A C 1
ATOM 883 O O . ASN A 1 111 ? -18.630 8.587 21.672 1.00 59.97 111 ASN A O 1
ATOM 887 N N . PHE A 1 112 ? -16.653 8.162 20.717 1.00 66.88 112 PHE A N 1
ATOM 888 C CA . PHE A 1 112 ? -16.793 9.145 19.649 1.00 66.88 112 PHE A CA 1
ATOM 889 C C . PHE A 1 112 ? -17.080 8.474 18.305 1.00 66.88 112 PHE A C 1
ATOM 891 O O . PHE A 1 112 ? -16.588 7.370 18.051 1.00 66.88 112 PHE A O 1
ATOM 898 N N . PRO A 1 113 ? -17.846 9.133 17.421 1.00 73.50 113 PRO A N 1
ATOM 899 C CA . PRO A 1 113 ? -18.003 8.674 16.050 1.00 73.50 113 PRO A CA 1
ATOM 900 C C . PRO A 1 113 ? -16.649 8.716 15.328 1.00 73.50 113 PRO A C 1
ATOM 902 O O . PRO A 1 113 ? -15.981 9.750 15.302 1.00 73.50 113 PRO A O 1
ATOM 905 N N . ALA A 1 114 ? -16.239 7.588 14.742 1.00 72.38 114 ALA A N 1
ATOM 906 C CA . ALA A 1 114 ? -15.028 7.518 13.930 1.00 72.38 114 ALA A CA 1
ATOM 907 C C . ALA A 1 114 ? -15.193 8.373 12.667 1.00 72.38 114 ALA A C 1
ATOM 909 O O . ALA A 1 114 ? -16.196 8.257 11.960 1.00 72.38 114 ALA A O 1
ATOM 910 N N . LYS A 1 115 ? 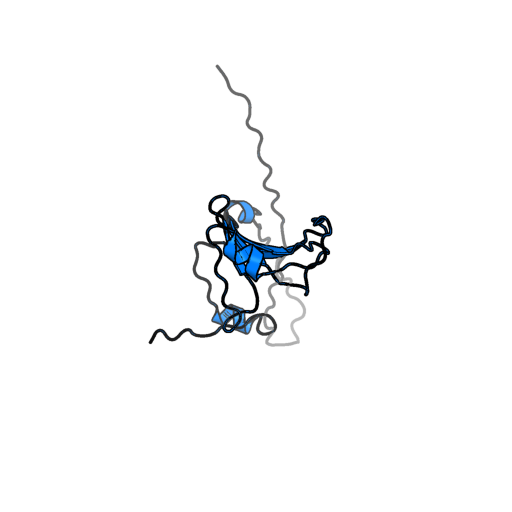-14.198 9.211 12.364 1.00 78.81 115 LYS A N 1
ATOM 911 C CA . LYS A 1 115 ? -14.186 10.032 11.152 1.00 78.81 115 LYS A CA 1
ATOM 912 C C . LYS A 1 115 ? -13.015 9.605 10.284 1.00 78.81 115 LYS A C 1
ATOM 914 O O . LYS A 1 115 ? -11.865 9.793 10.661 1.00 78.81 115 LYS A O 1
ATOM 919 N N . PHE A 1 116 ? -13.310 9.054 9.111 1.00 80.50 116 PHE A N 1
ATOM 920 C CA . PHE A 1 116 ? -12.288 8.765 8.111 1.00 80.50 116 PHE A CA 1
ATOM 921 C C . PHE A 1 116 ? -11.771 10.092 7.560 1.00 80.50 116 PHE A C 1
ATOM 923 O O . PHE A 1 116 ? -12.494 10.821 6.882 1.00 80.50 116 PHE A O 1
ATOM 930 N N . THR A 1 117 ? -10.533 10.428 7.894 1.00 83.62 117 THR A N 1
ATOM 931 C CA . THR A 1 117 ? -9.865 11.632 7.407 1.00 83.62 117 THR A CA 1
ATOM 932 C C . THR A 1 117 ? -8.522 11.264 6.792 1.00 83.62 117 THR A C 1
ATOM 934 O O . THR A 1 117 ? -7.934 10.235 7.123 1.00 83.62 117 THR A O 1
ATOM 937 N N . GLU A 1 118 ? -8.044 12.109 5.879 1.00 84.69 118 GLU A N 1
ATOM 938 C CA . GLU A 1 118 ? -6.654 12.069 5.411 1.00 84.69 118 GLU A CA 1
ATOM 939 C C . GLU A 1 118 ? -6.229 10.720 4.797 1.00 84.69 118 GLU A C 1
ATOM 941 O O . GLU A 1 118 ? -5.213 10.136 5.178 1.00 84.69 118 GLU A O 1
ATOM 946 N N . PHE A 1 119 ? -6.978 10.216 3.806 1.00 90.12 119 PHE A N 1
ATOM 947 C CA . PHE A 1 119 ? -6.455 9.125 2.979 1.00 90.12 119 PHE A CA 1
ATOM 948 C C . PHE A 1 119 ? -5.221 9.612 2.212 1.00 90.12 119 PHE A C 1
ATOM 950 O O . PHE A 1 119 ? -5.290 10.575 1.447 1.00 90.12 119 PHE A O 1
ATOM 957 N N . LYS A 1 120 ? -4.093 8.927 2.403 1.00 90.94 120 LYS A N 1
ATOM 958 C CA . LYS A 1 120 ? -2.835 9.230 1.721 1.00 90.94 120 LYS A CA 1
ATOM 959 C C . LYS A 1 120 ? -2.212 7.966 1.154 1.00 90.94 120 LYS A C 1
ATOM 961 O O . LYS A 1 120 ? -1.923 7.023 1.894 1.00 90.94 120 LYS A O 1
ATOM 966 N N . VAL A 1 121 ? -1.926 7.984 -0.146 1.00 92.88 121 VAL A N 1
ATOM 967 C CA . VAL A 1 121 ? -1.075 6.973 -0.781 1.00 92.88 121 VAL A CA 1
ATOM 968 C C . VAL A 1 121 ? 0.359 7.174 -0.292 1.00 92.88 121 VAL A C 1
ATOM 970 O O . VAL A 1 121 ? 0.911 8.271 -0.368 1.00 92.88 121 VAL A O 1
ATOM 973 N N . ARG A 1 122 ? 0.946 6.119 0.269 1.00 93.31 122 ARG A N 1
ATOM 974 C CA . ARG A 1 122 ? 2.318 6.101 0.792 1.00 93.31 122 ARG A CA 1
ATOM 975 C C . ARG A 1 122 ? 3.305 5.547 -0.211 1.00 93.31 122 ARG A C 1
ATOM 977 O O . ARG A 1 122 ? 4.425 6.035 -0.276 1.00 93.31 122 ARG A O 1
ATOM 984 N N . ASN A 1 123 ? 2.911 4.501 -0.925 1.00 92.94 123 ASN A N 1
ATOM 985 C CA . ASN A 1 123 ? 3.791 3.817 -1.854 1.00 92.94 123 ASN A CA 1
ATOM 986 C C . ASN A 1 123 ? 2.981 3.168 -2.976 1.00 92.94 123 ASN A C 1
ATOM 988 O O . ASN A 1 123 ? 1.852 2.724 -2.756 1.00 92.94 123 ASN A O 1
ATOM 992 N N . VAL A 1 124 ? 3.586 3.088 -4.154 1.00 94.06 124 VAL A N 1
ATOM 993 C CA . VAL A 1 124 ? 3.064 2.386 -5.322 1.00 94.06 124 VAL A CA 1
ATOM 994 C C . VAL A 1 124 ? 4.195 1.534 -5.878 1.00 94.06 124 VAL A C 1
ATOM 996 O O . VAL A 1 124 ? 5.275 2.038 -6.170 1.00 94.06 124 VAL A O 1
ATOM 999 N N . MET A 1 125 ? 3.950 0.235 -6.013 1.00 93.50 125 MET A N 1
ATOM 1000 C CA . MET A 1 125 ? 4.887 -0.692 -6.636 1.00 93.50 125 MET A CA 1
ATOM 1001 C C . MET A 1 125 ? 4.446 -0.941 -8.074 1.00 93.50 125 MET A C 1
ATOM 1003 O O . MET A 1 125 ? 3.346 -1.447 -8.302 1.00 93.50 125 MET A O 1
ATOM 1007 N N . GLY A 1 126 ? 5.314 -0.611 -9.024 1.00 95.00 126 GLY A N 1
ATOM 1008 C CA . GLY A 1 126 ? 5.155 -0.950 -10.433 1.00 95.00 126 GLY A CA 1
ATOM 1009 C C . GLY A 1 126 ? 6.192 -1.982 -10.863 1.00 95.00 126 GLY A C 1
ATOM 1010 O O . GLY A 1 126 ? 7.321 -1.968 -10.375 1.00 95.00 126 GLY A O 1
ATOM 1011 N N . THR A 1 127 ? 5.817 -2.868 -11.777 1.00 92.50 127 THR A N 1
ATOM 1012 C CA . THR A 1 127 ? 6.747 -3.766 -12.469 1.00 92.50 127 THR A CA 1
ATOM 1013 C C . THR A 1 127 ? 6.601 -3.592 -13.973 1.00 92.50 127 THR A C 1
ATOM 1015 O O . THR A 1 127 ? 5.529 -3.253 -14.476 1.00 92.50 127 THR A O 1
ATOM 1018 N N . CYS A 1 128 ? 7.691 -3.799 -14.700 1.00 92.25 128 CYS A N 1
ATOM 1019 C CA . CYS A 1 128 ? 7.696 -3.833 -16.155 1.00 92.25 128 CYS A CA 1
ATOM 1020 C C . CYS A 1 128 ? 8.681 -4.901 -16.629 1.00 92.25 128 CYS A C 1
ATOM 1022 O O . CYS A 1 128 ? 9.605 -5.264 -15.901 1.00 92.25 128 CYS A O 1
ATOM 1024 N N . ASP A 1 129 ? 8.448 -5.409 -17.835 1.00 86.94 129 ASP A N 1
ATOM 1025 C CA . ASP A 1 129 ? 9.340 -6.346 -18.506 1.00 86.94 129 ASP A CA 1
ATOM 1026 C C . ASP A 1 129 ? 9.842 -5.706 -19.802 1.00 86.94 129 ASP A C 1
ATOM 1028 O O . ASP A 1 129 ? 9.051 -5.315 -20.664 1.00 86.94 129 ASP A O 1
ATOM 1032 N N . VAL A 1 130 ? 11.164 -5.581 -19.902 1.00 85.31 130 VAL A N 1
ATOM 1033 C CA . VAL A 1 130 ? 11.877 -4.978 -21.035 1.00 85.31 130 VAL A CA 1
ATOM 1034 C C . VAL A 1 130 ? 12.070 -5.952 -22.198 1.00 85.31 130 VAL A C 1
ATOM 1036 O O . VAL A 1 130 ? 12.368 -5.514 -23.302 1.00 85.31 130 VAL A O 1
ATOM 1039 N N . ARG A 1 131 ? 11.846 -7.259 -21.997 1.00 83.81 131 ARG A N 1
ATOM 1040 C CA . ARG A 1 131 ? 11.950 -8.325 -23.014 1.00 83.81 131 ARG A CA 1
ATOM 1041 C C . ARG A 1 131 ? 13.329 -8.505 -23.670 1.00 83.81 131 ARG A C 1
ATOM 1043 O O . ARG A 1 131 ? 13.432 -9.190 -24.684 1.00 83.81 131 ARG A O 1
ATOM 1050 N N . PHE A 1 132 ? 14.390 -7.946 -23.094 1.00 87.19 132 PHE A N 1
ATOM 1051 C CA . PHE A 1 132 ? 15.777 -8.195 -23.493 1.00 87.19 132 PHE A CA 1
ATOM 1052 C C . PHE A 1 132 ? 16.695 -8.247 -22.260 1.00 87.19 132 PHE A C 1
ATOM 1054 O O . PHE A 1 132 ? 16.382 -7.638 -21.233 1.00 87.19 132 PHE A O 1
ATOM 1061 N N . PRO A 1 133 ? 17.820 -8.981 -22.317 1.00 86.69 133 PRO A N 1
ATOM 1062 C CA . PRO A 1 133 ? 18.746 -9.074 -21.193 1.00 86.69 133 PRO A CA 1
ATOM 1063 C C . PRO A 1 133 ? 19.506 -7.758 -20.977 1.00 86.69 133 PRO A C 1
ATOM 1065 O O . PRO A 1 133 ? 19.986 -7.140 -21.926 1.00 86.69 133 PRO A O 1
ATOM 1068 N N . ILE A 1 134 ? 19.670 -7.358 -19.714 1.00 87.81 134 ILE A N 1
ATOM 1069 C CA . ILE A 1 134 ? 20.454 -6.181 -19.316 1.00 87.81 134 ILE A CA 1
ATOM 1070 C C . ILE A 1 134 ? 21.736 -6.646 -18.622 1.00 87.81 134 ILE A C 1
ATOM 1072 O O . ILE A 1 134 ? 21.690 -7.419 -17.665 1.00 87.81 134 ILE A O 1
ATOM 1076 N N . ARG A 1 135 ? 22.888 -6.136 -19.071 1.00 89.38 135 ARG A N 1
ATOM 1077 C CA . ARG A 1 135 ? 24.184 -6.356 -18.414 1.00 89.38 135 ARG A CA 1
ATOM 1078 C C . ARG A 1 135 ? 24.345 -5.434 -17.205 1.00 89.38 135 ARG A C 1
ATOM 1080 O O . ARG A 1 135 ? 24.701 -4.265 -17.350 1.00 89.38 135 ARG A O 1
ATOM 1087 N N . LEU A 1 136 ? 24.100 -5.966 -16.011 1.00 89.31 136 LEU A N 1
ATOM 1088 C CA . LEU A 1 136 ? 24.117 -5.186 -14.771 1.00 89.31 136 LEU A CA 1
ATOM 1089 C C . LEU A 1 136 ? 25.518 -4.711 -14.358 1.00 89.31 136 LEU A C 1
ATOM 1091 O O . LEU A 1 136 ? 25.614 -3.670 -13.712 1.00 89.31 136 LEU A O 1
ATOM 1095 N N . GLU A 1 137 ? 26.600 -5.407 -14.739 1.00 87.94 137 GLU A N 1
ATOM 1096 C CA . GLU A 1 137 ? 27.955 -4.956 -14.378 1.00 87.94 137 GLU A CA 1
ATOM 1097 C C . GLU A 1 137 ? 28.323 -3.638 -15.069 1.00 87.94 137 GLU A C 1
ATOM 1099 O O . GLU A 1 137 ? 28.898 -2.755 -14.438 1.00 87.94 137 GLU A O 1
ATOM 1104 N N . GLY A 1 138 ? 27.945 -3.481 -16.345 1.00 87.50 138 GLY A N 1
ATOM 1105 C CA . GLY A 1 138 ? 28.157 -2.232 -17.084 1.00 87.50 138 GLY A CA 1
ATOM 1106 C C . GLY A 1 138 ? 27.352 -1.080 -16.484 1.00 87.50 138 GLY A C 1
ATOM 1107 O O . GLY A 1 138 ? 27.890 -0.006 -16.237 1.00 87.50 138 GLY A O 1
ATOM 1108 N N . LEU A 1 139 ? 26.086 -1.340 -16.140 1.00 88.75 139 LEU A N 1
ATOM 1109 C CA . LEU A 1 139 ? 25.228 -0.343 -15.498 1.00 88.75 139 LEU A CA 1
ATOM 1110 C C . LEU A 1 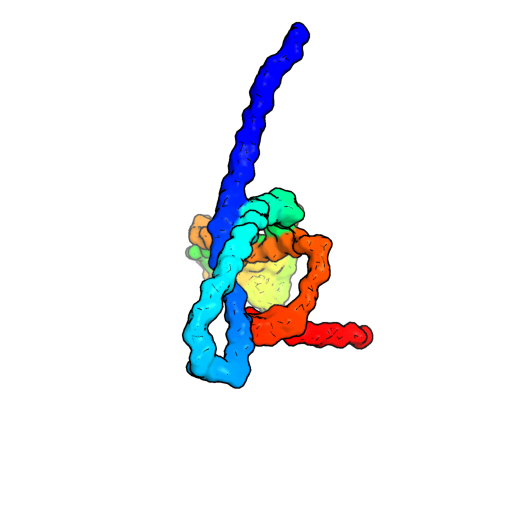139 ? 25.794 0.121 -14.147 1.00 88.75 139 LEU A C 1
ATOM 1112 O O . LEU A 1 139 ? 25.773 1.313 -13.849 1.00 88.75 139 LEU A O 1
ATOM 1116 N N . LEU A 1 140 ? 26.313 -0.808 -13.340 1.00 89.50 140 LEU A N 1
ATOM 1117 C CA . LEU A 1 140 ? 26.929 -0.490 -12.054 1.00 89.50 140 LEU A CA 1
ATOM 1118 C C . LEU A 1 140 ? 28.206 0.339 -12.222 1.00 89.50 140 LEU A C 1
ATOM 1120 O O . LEU A 1 140 ? 28.410 1.269 -11.450 1.00 89.50 140 LEU A O 1
ATOM 1124 N N . ASN A 1 141 ? 29.042 0.025 -13.214 1.00 89.50 141 ASN A N 1
ATOM 1125 C CA . ASN A 1 141 ? 30.270 0.772 -13.478 1.00 89.50 141 ASN A CA 1
ATOM 1126 C C . ASN A 1 141 ? 29.974 2.231 -13.859 1.00 89.50 141 ASN A C 1
ATOM 1128 O O . ASN A 1 141 ? 30.571 3.152 -13.303 1.00 89.50 141 ASN A O 1
ATOM 1132 N N . ASP A 1 142 ? 28.996 2.437 -14.740 1.00 90.69 142 ASP A N 1
ATOM 1133 C CA . ASP A 1 142 ? 28.679 3.765 -15.267 1.00 90.69 142 ASP A CA 1
ATOM 1134 C C . ASP A 1 142 ? 27.801 4.583 -14.296 1.00 90.69 142 ASP A C 1
ATOM 1136 O O . ASP A 1 142 ? 27.863 5.813 -14.275 1.00 90.69 142 ASP A O 1
ATOM 1140 N N . HIS A 1 143 ? 27.012 3.916 -13.438 1.00 90.50 143 HIS A N 1
ATOM 1141 C CA . HIS A 1 143 ? 26.050 4.542 -12.516 1.00 90.50 143 HIS A CA 1
ATOM 1142 C C . HIS A 1 143 ? 26.204 4.077 -11.055 1.00 90.50 143 HIS A C 1
ATOM 1144 O O . HIS A 1 143 ? 25.213 3.915 -10.331 1.00 90.50 143 HIS A O 1
ATOM 1150 N N . ALA A 1 144 ? 27.445 3.915 -10.584 1.00 87.44 144 ALA A N 1
ATOM 1151 C CA . ALA A 1 144 ? 27.768 3.402 -9.244 1.00 87.44 144 ALA A CA 1
ATOM 1152 C C . ALA A 1 144 ? 27.143 4.203 -8.085 1.00 87.44 144 ALA A C 1
ATOM 1154 O O . ALA A 1 144 ? 26.891 3.663 -7.013 1.00 87.44 144 ALA A O 1
ATOM 1155 N N . ARG A 1 145 ? 26.867 5.499 -8.285 1.00 92.62 145 ARG A N 1
ATOM 1156 C CA . ARG A 1 145 ? 26.283 6.368 -7.246 1.0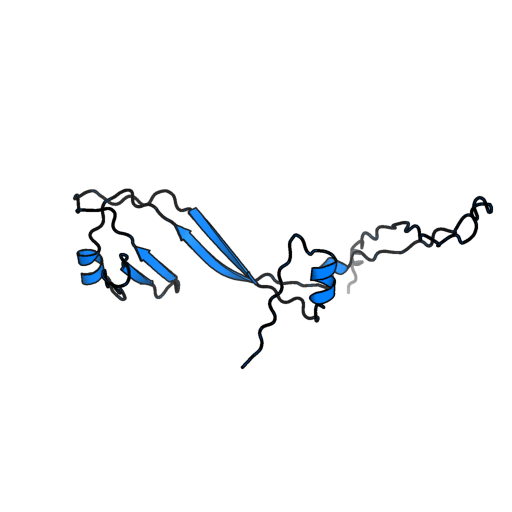0 92.62 145 ARG A CA 1
ATOM 1157 C C . ARG A 1 145 ? 24.815 6.063 -6.940 1.00 92.62 145 ARG A C 1
ATOM 1159 O O . ARG A 1 145 ? 24.350 6.402 -5.856 1.00 92.62 145 ARG A O 1
ATOM 1166 N N . PHE A 1 146 ? 24.090 5.463 -7.883 1.00 89.94 146 PHE A N 1
ATOM 1167 C CA . PHE A 1 146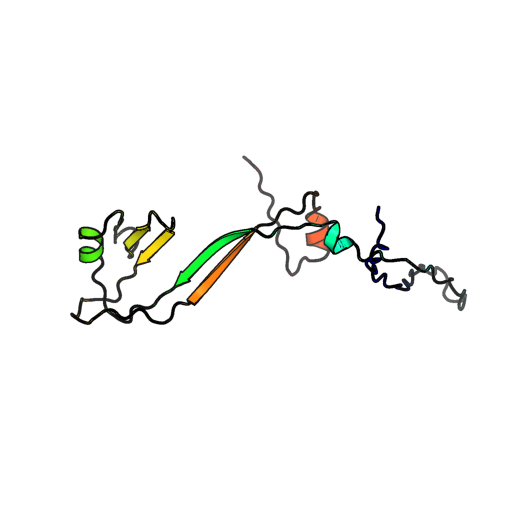 ? 22.638 5.257 -7.793 1.00 89.94 146 PHE A CA 1
ATOM 1168 C C . PHE A 1 146 ? 22.236 3.782 -7.847 1.00 89.94 146 PHE A C 1
ATOM 1170 O O . PHE A 1 146 ? 21.080 3.452 -7.590 1.00 89.94 146 PHE A O 1
ATOM 1177 N N . SER A 1 147 ? 23.183 2.901 -8.170 1.00 87.31 147 SER A N 1
ATOM 1178 C CA . SER A 1 147 ? 22.939 1.480 -8.382 1.00 87.31 147 SER A CA 1
ATOM 1179 C C . SER A 1 147 ? 23.671 0.652 -7.336 1.00 87.31 147 SER A C 1
ATOM 1181 O O . SER A 1 147 ? 24.846 0.869 -7.058 1.00 87.31 147 SER A O 1
ATOM 1183 N N . SER A 1 148 ? 22.983 -0.339 -6.778 1.00 89.12 148 SER A N 1
ATOM 1184 C CA . SER A 1 148 ? 23.584 -1.370 -5.938 1.00 89.12 148 SER A CA 1
ATOM 1185 C C . SER A 1 148 ? 23.111 -2.723 -6.448 1.00 89.12 148 SER A C 1
ATOM 1187 O O . SER A 1 148 ? 21.907 -2.963 -6.542 1.00 89.12 148 SER A O 1
ATOM 1189 N N . VAL A 1 149 ? 24.053 -3.594 -6.812 1.00 85.75 149 VAL A N 1
ATOM 1190 C CA . VAL A 1 149 ? 23.768 -4.949 -7.293 1.00 85.75 149 VAL A CA 1
ATOM 1191 C C . VAL A 1 149 ? 24.323 -5.936 -6.277 1.00 85.75 149 VAL A C 1
ATOM 1193 O O . VAL A 1 149 ? 25.491 -5.866 -5.901 1.00 85.75 149 VAL A O 1
ATOM 1196 N N . ARG A 1 150 ? 23.477 -6.862 -5.822 1.00 82.12 150 ARG A N 1
ATOM 1197 C CA . ARG A 1 150 ? 23.877 -7.979 -4.964 1.00 82.12 150 ARG A CA 1
ATOM 1198 C C . ARG A 1 150 ? 23.828 -9.256 -5.786 1.00 82.12 150 ARG A C 1
ATOM 1200 O O . ARG A 1 150 ? 22.781 -9.569 -6.350 1.00 82.12 150 ARG A O 1
ATOM 1207 N N . SER A 1 151 ? 24.925 -10.006 -5.827 1.00 74.12 151 SER A N 1
ATOM 1208 C CA . SER A 1 151 ? 24.896 -11.363 -6.362 1.00 74.12 151 SER A CA 1
ATOM 1209 C C . SER A 1 151 ? 24.075 -12.242 -5.416 1.00 74.12 151 SER A C 1
ATOM 1211 O O . SER A 1 151 ? 24.438 -12.457 -4.260 1.00 74.12 151 SER A O 1
ATOM 1213 N N . CYS A 1 152 ? 22.924 -12.724 -5.883 1.00 60.16 152 CYS A N 1
ATOM 1214 C CA . CYS A 1 152 ? 22.244 -13.825 -5.212 1.00 60.16 152 CYS A CA 1
ATOM 1215 C C . CYS A 1 152 ? 22.968 -15.110 -5.607 1.00 60.16 152 CYS A C 1
ATOM 1217 O O . CYS A 1 152 ? 22.792 -15.603 -6.718 1.00 60.16 152 CYS A O 1
ATOM 1219 N N . VAL A 1 153 ? 23.806 -15.634 -4.714 1.00 51.41 153 VAL A N 1
ATOM 1220 C CA . VAL A 1 153 ? 24.292 -17.010 -4.834 1.00 51.41 153 VAL A CA 1
ATOM 1221 C C . VAL A 1 153 ? 23.137 -17.900 -4.395 1.00 51.41 153 VAL A C 1
ATOM 1223 O O . VAL A 1 153 ? 22.762 -17.890 -3.224 1.00 51.41 153 VAL A O 1
ATOM 1226 N N . ALA A 1 154 ? 22.515 -18.599 -5.341 1.00 47.00 154 ALA A N 1
ATOM 1227 C CA . ALA A 1 154 ? 21.569 -19.653 -5.011 1.00 47.00 154 ALA A CA 1
ATOM 1228 C C . ALA A 1 154 ? 22.366 -20.805 -4.380 1.00 47.00 154 ALA A C 1
ATOM 1230 O O . ALA A 1 154 ? 23.202 -21.407 -5.053 1.00 47.00 154 ALA A O 1
ATOM 1231 N N . SER A 1 155 ? 22.179 -21.018 -3.076 1.00 40.38 155 SER A N 1
ATOM 1232 C CA . SER A 1 155 ? 22.648 -22.210 -2.357 1.00 40.38 155 SER A CA 1
ATOM 1233 C C . SER A 1 155 ? 21.771 -23.416 -2.660 1.00 40.38 155 SER A C 1
ATOM 1235 O O . SER A 1 155 ? 20.543 -23.217 -2.805 1.00 40.38 155 SER A O 1
#

Radius of gyration: 30.0 Å; chains: 1; bounding box: 69×44×81 Å

Foldseek 3Di:
DDDDDDDDPDQPWDWDFDDDDDPDPDPPDPDDPDPTDTDGDRPCPCVVQPKDKDWDDWDKDWDQVFFDDQVVCQVPADQWDDDCVVPQWIWHADVVVGDIDTGHGPDDHDPDDGDTDDIDTDDIDIDIDRPDDDDVVVVCVVPVVPDDDDDDDDD

Organism: Hyaloperonospora arabidopsidis (strain Emoy2) (NCBI:txid559515)

Secondary structure (DSSP, 8-state):
---PPPP------EEEE-------S-TT---------EEEE--THHHH-----EEEEEEEEEE--S---HHHHHHHSTTEEEETTTEEEEEEEETTTTEEEEEE--SS---PPP--EEEEEEEEEEE---SS---HHHHHHHTTTT---------